Protein AF-A0A961XYX1-F1 (afdb_monomer)

Mean predicted aligned error: 4.68 Å

Nearest PDB structures (foldseek):
  6bsn-assembly1_A-2  TM=7.525E-01  e=4.859E-01  Bradyrhizobium diazoefficiens USDA 110
  6ij9-assembly2_B  TM=5.665E-01  e=2.873E-01  Arabidopsis thaliana
  3qoc-assembly4_D  TM=4.503E-01  e=3.276E-01  Corynebacterium diphtheriae
  6ij7-assembly2_B  TM=4.742E-01  e=1.069E+00  Arabidopsis thaliana
  6lzx-assembly1_A  TM=4.844E-01  e=1.807E+00  Phytolacca americana

pLDDT: mean 93.8, std 6.46, range [55.5, 98.44]

Solvent-accessible surface area (backbone atoms only — not comparable to full-atom values): 7381 Å² total; per-residue (Å²): 61,37,43,27,85,47,55,65,55,35,42,47,43,48,52,36,31,48,73,49,69,41,74,38,46,34,39,11,80,56,26,47,69,54,39,48,92,56,54,94,69,84,56,60,62,47,61,37,69,40,80,84,59,41,76,57,48,42,74,59,91,58,80,40,39,35,40,54,72,57,70,69,62,52,48,45,40,51,57,21,44,69,68,40,87,74,82,86,55,49,74,44,54,63,61,81,59,58,71,81,48,52,85,88,81,90,83,87,80,74,72,45,78,85,78,50,50,65,73,64,62,76,73,109

Secondary structure (DSSP, 8-state):
-EE-SSHHHHHHHHHHHHHTT--EEEEETTHHHHTTTTTTSS-SEEEEES---GGGGGT---S-EE----HHHHHHHHHHHTTSSSS---EE--SS-GGGGS--------TTTTSS-HHHHHT-

Radius of gyration: 20.08 Å; Cα contacts (8 Å, |Δi|>4): 182; chains: 1; bounding box: 48×27×60 Å

Foldseek 3Di:
DEEEADLLLQVLVVVLLQVQVHQDEGEEACQCVSCVVPPPPPGNYDTDHDHDFLLVLLPDDDQEYEYQDDPVRVVSNQVSQVNHPDDRHYYHRDSDDSCVSHDDDDDDDDCCVVPDNVVVVVVD

Structure (mmCIF, N/CA/C/O backbone):
data_AF-A0A961XYX1-F1
#
_entry.id   AF-A0A961XYX1-F1
#
loop_
_atom_site.group_PDB
_atom_site.id
_atom_site.type_symbol
_atom_site.label_atom_id
_atom_site.label_alt_id
_atom_site.label_comp_id
_atom_site.label_asym_id
_atom_site.label_entity_id
_atom_site.label_seq_id
_atom_site.pdbx_PDB_ins_code
_atom_site.Cartn_x
_atom_site.Cartn_y
_atom_site.Cartn_z
_atom_site.occupancy
_atom_site.B_iso_or_equiv
_atom_site.auth_seq_id
_atom_site.auth_comp_id
_atom_site.auth_asym_id
_atom_site.auth_atom_id
_atom_site.pdbx_PDB_model_num
ATOM 1 N N . LEU A 1 1 ? -2.879 -2.999 3.049 1.00 97.44 1 LEU A N 1
ATOM 2 C CA . LEU A 1 1 ? -3.875 -2.617 4.082 1.00 97.44 1 LEU A CA 1
ATOM 3 C C . LEU A 1 1 ? -3.962 -1.102 4.140 1.00 97.44 1 LEU A C 1
ATOM 5 O O . LEU A 1 1 ? -2.929 -0.469 4.298 1.00 97.44 1 LEU A O 1
ATOM 9 N N . VAL A 1 2 ? -5.152 -0.522 4.002 1.00 98.12 2 VAL A N 1
ATOM 10 C CA . VAL A 1 2 ? -5.358 0.929 4.133 1.00 98.12 2 VAL A CA 1
ATOM 11 C C . VAL A 1 2 ? -6.128 1.200 5.422 1.00 98.12 2 VAL A C 1
ATOM 13 O O . VAL A 1 2 ? -7.215 0.656 5.621 1.00 98.12 2 VAL A O 1
ATOM 16 N N . LEU A 1 3 ? -5.549 2.026 6.290 1.00 96.31 3 LEU A N 1
ATOM 17 C CA . LEU A 1 3 ? -6.125 2.482 7.550 1.00 96.31 3 LEU A CA 1
ATOM 18 C C . LEU A 1 3 ? -6.406 3.980 7.413 1.00 96.31 3 LEU A C 1
ATOM 20 O O . LEU A 1 3 ? -5.481 4.781 7.310 1.00 96.31 3 LEU A O 1
ATOM 24 N N . GLY A 1 4 ? -7.678 4.365 7.367 1.00 81.50 4 GLY A N 1
ATOM 25 C CA . GLY A 1 4 ? -8.080 5.765 7.205 1.00 81.50 4 GLY A CA 1
ATOM 26 C C . GLY A 1 4 ? -8.632 6.349 8.498 1.00 81.50 4 GLY A C 1
ATOM 27 O O . GLY A 1 4 ? -9.378 5.677 9.208 1.00 81.50 4 GLY A O 1
ATOM 28 N N . VAL A 1 5 ? -8.302 7.609 8.784 1.00 85.06 5 VAL A N 1
ATOM 29 C CA . VAL A 1 5 ? -8.952 8.380 9.861 1.00 85.06 5 VAL A CA 1
ATOM 30 C C . VAL A 1 5 ? -10.242 9.049 9.399 1.00 85.06 5 VAL A C 1
ATOM 32 O O . VAL A 1 5 ? -11.143 9.278 10.202 1.00 85.06 5 VAL A O 1
ATOM 35 N N . ASP A 1 6 ? -10.350 9.326 8.101 1.00 91.50 6 ASP A N 1
ATOM 36 C CA . ASP A 1 6 ? -11.502 9.962 7.477 1.00 91.50 6 ASP A CA 1
ATOM 37 C C . ASP A 1 6 ? -11.777 9.369 6.084 1.00 91.50 6 ASP A C 1
ATOM 39 O O . ASP A 1 6 ? -10.952 8.665 5.496 1.00 91.50 6 ASP A O 1
ATOM 43 N N . ALA A 1 7 ? -12.961 9.657 5.541 1.00 94.00 7 ALA A N 1
ATOM 44 C CA . ALA A 1 7 ? -13.405 9.099 4.266 1.00 94.00 7 ALA A CA 1
ATOM 45 C C . ALA A 1 7 ? -12.524 9.519 3.076 1.00 94.00 7 ALA A C 1
ATOM 47 O O . ALA A 1 7 ? -12.350 8.736 2.142 1.00 94.00 7 ALA A O 1
ATOM 48 N N . SER A 1 8 ? -11.972 10.736 3.096 1.00 94.50 8 SER A N 1
ATOM 49 C CA . SER A 1 8 ? -11.181 11.266 1.985 1.00 94.50 8 SER A CA 1
ATOM 50 C C . SER A 1 8 ? -9.788 10.642 1.939 1.00 94.50 8 SER A C 1
ATOM 52 O O . SER A 1 8 ? -9.357 10.219 0.865 1.00 94.50 8 SER A O 1
ATOM 54 N N . SER A 1 9 ? -9.125 10.486 3.092 1.00 95.69 9 SER A N 1
ATOM 55 C CA . SER A 1 9 ? -7.821 9.817 3.171 1.00 95.69 9 SER A CA 1
ATOM 56 C C . SER A 1 9 ? -7.906 8.336 2.824 1.00 95.69 9 SER A C 1
ATOM 58 O O . SER A 1 9 ? -7.113 7.846 2.015 1.00 95.69 9 SER A O 1
ATOM 60 N N . LEU A 1 10 ? -8.931 7.650 3.338 1.00 97.38 10 LEU A N 1
ATOM 61 C CA . LEU A 1 10 ? -9.212 6.257 3.003 1.00 97.38 10 LEU A CA 1
ATOM 62 C C . LEU A 1 10 ? -9.416 6.068 1.495 1.00 97.38 10 LEU A C 1
ATOM 64 O O . LEU A 1 10 ? -8.824 5.165 0.900 1.00 97.38 10 LEU A O 1
ATOM 68 N N . LEU A 1 11 ? -10.243 6.915 0.874 1.00 97.56 11 LEU A N 1
ATOM 69 C CA . LEU A 1 11 ? -10.527 6.857 -0.558 1.00 97.56 11 LEU A CA 1
ATOM 70 C C . LEU A 1 11 ? -9.264 7.121 -1.384 1.00 97.56 11 LEU A C 1
ATOM 72 O O . LEU A 1 11 ? -8.962 6.353 -2.297 1.00 97.56 11 LEU A O 1
ATOM 76 N N . ALA A 1 12 ? -8.504 8.164 -1.043 1.00 97.38 12 ALA A N 1
ATOM 77 C CA . ALA A 1 12 ? -7.293 8.547 -1.759 1.00 97.38 12 ALA A CA 1
ATOM 78 C C . ALA A 1 12 ? -6.238 7.431 -1.757 1.00 97.38 12 ALA A C 1
ATOM 80 O O . ALA A 1 12 ? -5.705 7.081 -2.812 1.00 97.38 12 ALA A O 1
ATOM 81 N N . GLN A 1 13 ? -5.947 6.839 -0.598 1.00 98.31 13 GLN A N 1
ATOM 82 C CA . GLN A 1 13 ? -4.963 5.757 -0.489 1.00 98.31 13 GLN A CA 1
ATOM 83 C C . GLN A 1 13 ? -5.471 4.452 -1.125 1.00 98.31 13 GLN A C 1
ATOM 85 O O . GLN A 1 13 ? -4.710 3.761 -1.801 1.00 98.31 13 GLN A O 1
ATOM 90 N N . THR A 1 14 ? -6.772 4.154 -1.010 1.00 98.31 14 THR A N 1
ATOM 91 C CA . THR A 1 14 ? -7.387 2.985 -1.665 1.00 98.31 14 THR A CA 1
ATOM 92 C C . THR A 1 14 ? -7.294 3.072 -3.188 1.00 98.31 14 THR A C 1
ATOM 94 O O . THR A 1 14 ? -6.906 2.097 -3.829 1.00 98.31 14 THR A O 1
ATOM 97 N N . ILE A 1 15 ? -7.605 4.230 -3.781 1.00 97.81 15 ILE A N 1
ATOM 98 C CA . ILE A 1 15 ? -7.531 4.422 -5.237 1.00 97.81 15 ILE A CA 1
ATOM 99 C C . ILE A 1 15 ? -6.097 4.245 -5.737 1.00 97.81 15 ILE A C 1
ATOM 101 O O . ILE A 1 15 ? -5.896 3.578 -6.746 1.00 97.81 15 ILE A O 1
ATOM 105 N N . GLN A 1 16 ? -5.105 4.799 -5.037 1.00 98.19 16 GLN A N 1
ATOM 106 C CA . GLN A 1 16 ? -3.700 4.672 -5.439 1.00 98.19 16 GLN A CA 1
ATOM 107 C C . GLN A 1 16 ? -3.221 3.220 -5.397 1.00 98.19 16 GLN A C 1
ATOM 109 O O . GLN A 1 16 ? -2.622 2.750 -6.362 1.00 98.19 16 GLN A O 1
ATOM 114 N N . ALA A 1 17 ? -3.547 2.493 -4.326 1.00 98.44 17 ALA A N 1
ATOM 115 C CA . ALA A 1 17 ? -3.194 1.084 -4.200 1.00 98.44 17 ALA A CA 1
ATOM 116 C C . ALA A 1 17 ? -3.839 0.230 -5.307 1.00 98.44 17 ALA A C 1
ATOM 118 O O . ALA A 1 17 ? -3.146 -0.563 -5.946 1.00 98.44 17 ALA A O 1
ATOM 119 N N . LEU A 1 18 ? -5.136 0.432 -5.579 1.00 98.25 18 LEU A N 1
ATOM 120 C CA . LEU A 1 18 ? -5.854 -0.271 -6.649 1.00 98.25 18 LEU A CA 1
ATOM 121 C C . LEU A 1 18 ? -5.315 0.090 -8.040 1.00 98.25 18 LEU A C 1
ATOM 123 O O . LEU A 1 18 ? -5.162 -0.792 -8.880 1.00 98.25 18 LEU A O 1
ATOM 127 N N . ALA A 1 19 ? -5.002 1.365 -8.286 1.00 97.56 19 ALA A N 1
ATOM 128 C CA . ALA A 1 19 ? -4.445 1.827 -9.558 1.00 97.56 19 ALA A CA 1
ATOM 129 C C . ALA A 1 19 ? -3.051 1.241 -9.837 1.00 97.56 19 ALA A C 1
ATOM 131 O O . ALA A 1 19 ? -2.712 1.005 -10.992 1.00 97.56 19 ALA A O 1
ATOM 132 N N . ALA A 1 20 ? -2.276 0.959 -8.787 1.00 97.44 20 ALA A N 1
ATOM 133 C CA . ALA A 1 20 ? -1.000 0.252 -8.875 1.00 97.44 20 ALA A CA 1
ATOM 134 C C . ALA A 1 20 ? -1.147 -1.284 -8.992 1.00 97.44 20 ALA A C 1
ATOM 136 O O . ALA A 1 20 ? -0.146 -1.991 -9.063 1.00 97.44 20 ALA A O 1
ATOM 137 N N . GLY A 1 21 ? -2.377 -1.813 -9.039 1.00 97.12 21 GLY A N 1
ATOM 138 C CA . GLY A 1 21 ? -2.653 -3.241 -9.234 1.00 97.12 21 GLY A CA 1
ATOM 139 C C . GLY A 1 21 ? -2.696 -4.077 -7.952 1.00 97.12 21 GLY A C 1
ATOM 140 O O . GLY A 1 21 ? -2.727 -5.304 -8.031 1.00 97.12 21 GLY A O 1
ATOM 141 N N . ASN A 1 22 ? -2.723 -3.448 -6.775 1.00 98.31 22 ASN A N 1
ATOM 142 C CA . ASN A 1 22 ? -2.735 -4.159 -5.497 1.00 98.31 22 ASN A CA 1
ATOM 143 C C . ASN A 1 22 ? -4.145 -4.595 -5.092 1.00 98.31 22 ASN A C 1
ATOM 145 O O . ASN A 1 22 ? -5.125 -3.882 -5.320 1.00 98.31 22 ASN A O 1
ATOM 149 N N . ALA A 1 23 ? -4.239 -5.722 -4.386 1.00 98.38 23 ALA A N 1
ATOM 150 C CA . ALA A 1 23 ? -5.431 -6.050 -3.614 1.00 98.38 23 ALA A CA 1
ATOM 151 C C . ALA A 1 23 ? -5.476 -5.215 -2.326 1.00 98.38 23 ALA A C 1
ATOM 153 O O . ALA A 1 23 ? -4.464 -5.032 -1.645 1.00 98.38 23 ALA A O 1
ATOM 154 N N . VAL A 1 24 ? -6.657 -4.710 -1.972 1.00 98.44 24 VAL A N 1
ATOM 155 C CA . VAL A 1 24 ? -6.827 -3.786 -0.848 1.00 98.44 24 VAL A CA 1
ATOM 156 C C . VAL A 1 24 ? -7.826 -4.327 0.162 1.00 98.44 24 VAL A C 1
ATOM 158 O O . VAL A 1 24 ? -8.979 -4.608 -0.155 1.00 98.44 24 VAL A O 1
ATOM 161 N N . VAL A 1 25 ? -7.391 -4.379 1.418 1.00 97.94 25 VAL A N 1
ATOM 162 C CA . VAL A 1 25 ? -8.280 -4.389 2.582 1.00 97.94 25 VAL A CA 1
ATOM 163 C C . VAL A 1 25 ? -8.257 -2.985 3.172 1.00 97.94 25 VAL A C 1
ATOM 165 O O . VAL A 1 25 ? -7.184 -2.491 3.528 1.00 97.94 25 VAL A O 1
ATOM 168 N N . ALA A 1 26 ? -9.418 -2.342 3.237 1.00 97.81 26 ALA A N 1
ATOM 169 C CA . ALA A 1 26 ? -9.605 -1.003 3.777 1.00 97.81 26 ALA A CA 1
ATOM 170 C C . ALA A 1 26 ? -10.407 -1.081 5.082 1.00 97.81 26 ALA A C 1
ATOM 172 O O . ALA A 1 26 ? -11.551 -1.545 5.083 1.00 97.81 26 ALA A O 1
ATOM 173 N N . VAL A 1 27 ? -9.804 -0.630 6.184 1.00 96.75 27 VAL A N 1
ATOM 174 C CA . VAL A 1 27 ? -10.400 -0.669 7.526 1.00 96.75 27 VAL A CA 1
ATOM 175 C C . VAL A 1 27 ? -10.429 0.742 8.095 1.00 96.75 27 VAL A C 1
ATOM 177 O O . VAL A 1 27 ? -9.386 1.352 8.320 1.00 96.75 27 VAL A O 1
ATOM 180 N N . ALA A 1 28 ? -11.632 1.263 8.308 1.00 96.19 28 ALA A N 1
ATOM 181 C CA . ALA A 1 28 ? -11.858 2.556 8.944 1.00 96.19 28 ALA A CA 1
ATOM 182 C C . ALA A 1 28 ? -13.309 2.658 9.435 1.00 96.19 28 ALA A C 1
ATOM 184 O O . ALA A 1 28 ? -14.193 1.962 8.912 1.00 96.19 28 ALA A O 1
ATOM 185 N N . PRO A 1 29 ? -13.614 3.557 10.382 1.00 95.00 29 PRO A N 1
ATOM 186 C CA . PRO A 1 29 ? -14.990 3.936 10.667 1.00 95.00 29 PRO A CA 1
ATOM 187 C C . PRO A 1 29 ? -15.688 4.432 9.389 1.00 95.00 29 PRO A C 1
ATOM 189 O O . PRO A 1 29 ? -15.244 5.383 8.753 1.00 95.00 29 PRO A O 1
ATOM 192 N N . GLY A 1 30 ? -16.776 3.769 8.983 1.00 94.62 30 GLY A N 1
ATOM 193 C CA . GLY A 1 30 ? -17.538 4.142 7.783 1.00 94.62 30 GLY A CA 1
ATOM 194 C C . GLY A 1 30 ? -16.882 3.785 6.441 1.00 94.62 30 GLY A C 1
ATOM 195 O O . GLY A 1 30 ? -17.339 4.274 5.405 1.00 94.62 30 GLY A O 1
ATOM 196 N N . ALA A 1 31 ? -15.857 2.923 6.424 1.00 96.44 31 ALA A N 1
ATOM 197 C CA . ALA A 1 31 ? -15.153 2.512 5.207 1.00 96.44 31 ALA A CA 1
ATOM 198 C C . ALA A 1 31 ? -16.080 2.030 4.081 1.00 96.44 31 ALA A C 1
ATOM 200 O O . ALA A 1 31 ? -15.870 2.363 2.917 1.00 96.44 31 ALA A O 1
ATOM 201 N N . GLN A 1 32 ? -17.129 1.273 4.413 1.00 95.88 32 GLN A N 1
ATOM 202 C CA . GLN A 1 32 ? -18.062 0.742 3.414 1.00 95.88 32 GLN A CA 1
ATOM 203 C C . GLN A 1 32 ? -18.844 1.842 2.692 1.00 95.88 32 GLN A C 1
ATOM 205 O O . GLN A 1 32 ? -19.066 1.739 1.488 1.00 95.88 32 GLN A O 1
ATOM 210 N N . ALA A 1 33 ? -19.234 2.897 3.413 1.00 96.06 33 ALA A N 1
ATOM 211 C CA . ALA A 1 33 ? -19.916 4.045 2.828 1.00 96.06 33 ALA A CA 1
ATOM 212 C C . ALA A 1 33 ? -18.938 4.902 2.012 1.00 96.06 33 ALA A C 1
ATOM 214 O O . ALA A 1 33 ? -19.226 5.248 0.869 1.00 96.06 33 ALA A O 1
ATOM 215 N N . ALA A 1 34 ? -17.751 5.180 2.561 1.00 96.25 34 ALA A N 1
ATOM 216 C CA . ALA A 1 34 ? -16.718 5.974 1.893 1.00 96.25 34 ALA A CA 1
ATOM 217 C C . ALA A 1 34 ? -16.249 5.353 0.564 1.00 96.25 34 ALA A C 1
ATOM 219 O O . ALA A 1 34 ? -15.959 6.067 -0.393 1.00 96.25 34 ALA A O 1
ATOM 220 N N . LEU A 1 35 ? -16.202 4.019 0.494 1.00 97.12 35 LEU A N 1
ATOM 221 C CA . LEU A 1 35 ? -15.723 3.269 -0.667 1.00 97.12 35 LEU A CA 1
ATOM 222 C C . LEU A 1 35 ? -16.855 2.652 -1.501 1.00 97.12 35 LEU A C 1
ATOM 224 O O . LEU A 1 35 ? -16.585 1.846 -2.391 1.00 97.12 35 LEU A O 1
ATOM 228 N N . GLN A 1 36 ? -18.116 3.028 -1.262 1.00 96.38 36 GLN A N 1
ATOM 229 C CA . GLN A 1 36 ? -19.276 2.462 -1.961 1.00 96.38 36 GLN A CA 1
ATOM 230 C C . GLN A 1 36 ? -19.183 2.614 -3.487 1.00 96.38 36 GLN A C 1
ATOM 232 O O . GLN A 1 36 ? -19.653 1.765 -4.240 1.00 96.38 36 GLN A O 1
ATOM 237 N N . SER A 1 37 ? -18.549 3.686 -3.964 1.00 95.50 37 SER A N 1
ATOM 238 C CA . SER A 1 37 ? -18.336 3.921 -5.394 1.00 95.50 37 SER A CA 1
ATOM 239 C C . SER A 1 37 ? -17.336 2.947 -6.032 1.00 95.50 37 SER A C 1
ATOM 241 O O . SER A 1 37 ? -17.287 2.869 -7.261 1.00 95.50 37 SER A O 1
ATOM 243 N N . LEU A 1 38 ? -16.557 2.209 -5.236 1.00 95.69 38 LEU A N 1
ATOM 244 C CA . LEU A 1 38 ? -15.543 1.250 -5.682 1.00 95.69 38 LEU A CA 1
ATOM 245 C C . LEU A 1 38 ? -15.958 -0.209 -5.425 1.00 95.69 38 LEU A C 1
ATOM 247 O O . LEU A 1 38 ? -15.531 -1.106 -6.153 1.00 95.69 38 LEU A O 1
ATOM 251 N N . THR A 1 39 ? -16.794 -0.472 -4.419 1.00 93.69 39 THR A N 1
ATOM 252 C CA . THR A 1 39 ? -17.242 -1.831 -4.084 1.00 93.69 39 THR A CA 1
ATOM 253 C C . THR A 1 39 ? -18.233 -2.388 -5.116 1.00 93.69 39 THR A C 1
ATOM 255 O O . THR A 1 39 ? -18.952 -1.654 -5.791 1.00 93.69 39 THR A O 1
ATOM 258 N N . GLY A 1 40 ? -18.247 -3.716 -5.289 1.00 89.94 40 GLY A N 1
ATOM 259 C CA . GLY A 1 40 ? -19.168 -4.404 -6.210 1.00 89.94 40 GLY A CA 1
ATOM 260 C C . GLY A 1 40 ? -18.839 -4.275 -7.705 1.00 89.94 40 GLY A C 1
ATOM 261 O O . GLY A 1 40 ? -19.625 -4.720 -8.535 1.00 89.94 40 GLY A O 1
ATOM 262 N N . LYS A 1 41 ? -17.685 -3.696 -8.065 1.00 93.00 41 LYS A N 1
ATOM 263 C CA . LYS A 1 41 ? -17.268 -3.441 -9.460 1.00 93.00 41 LYS A CA 1
ATOM 264 C C . LYS A 1 41 ? -16.182 -4.387 -9.989 1.00 93.00 41 LYS A C 1
ATOM 266 O O . LYS A 1 41 ? -15.515 -4.068 -10.966 1.00 93.00 41 LYS A O 1
ATOM 271 N N . GLY A 1 42 ? -15.957 -5.521 -9.323 1.00 94.56 42 GLY A N 1
ATOM 272 C CA . GLY A 1 42 ? -14.889 -6.467 -9.680 1.00 94.56 42 GLY A CA 1
ATOM 273 C C . GLY A 1 42 ? -13.472 -6.002 -9.320 1.00 94.56 42 GLY A C 1
ATOM 274 O O . GLY A 1 42 ? -12.507 -6.669 -9.678 1.00 94.56 42 GLY A O 1
ATOM 275 N N . LEU A 1 43 ? -13.334 -4.881 -8.603 1.00 96.81 43 LEU A N 1
ATOM 276 C CA . LEU A 1 43 ? -12.056 -4.445 -8.042 1.00 96.81 43 LEU A CA 1
ATOM 277 C C . LEU A 1 43 ? -11.651 -5.365 -6.876 1.00 96.81 43 LEU A C 1
ATOM 279 O O . LEU A 1 43 ? -12.532 -5.773 -6.110 1.00 96.81 43 LEU A O 1
ATOM 283 N N . PRO A 1 44 ? -10.350 -5.659 -6.690 1.00 97.75 44 PRO A N 1
ATOM 284 C CA . PRO A 1 44 ? -9.855 -6.470 -5.578 1.00 97.75 44 PRO A CA 1
ATOM 285 C C . PRO A 1 44 ? -9.857 -5.658 -4.270 1.00 97.75 44 PRO A C 1
ATOM 287 O O . PRO A 1 44 ? -8.811 -5.326 -3.719 1.00 97.75 44 PRO A O 1
ATOM 290 N N . LEU A 1 45 ? -11.051 -5.300 -3.792 1.00 98.31 45 LEU A N 1
ATOM 291 C CA . LEU A 1 45 ? -11.279 -4.439 -2.636 1.00 98.31 45 LEU A CA 1
ATOM 292 C C . LEU A 1 45 ? -12.225 -5.102 -1.628 1.00 98.31 45 LEU A C 1
ATOM 294 O O . LEU A 1 45 ? -13.374 -5.404 -1.947 1.00 98.31 45 LEU A O 1
ATOM 298 N N . ALA A 1 46 ? -11.771 -5.213 -0.382 1.00 97.19 46 ALA A N 1
ATOM 299 C CA . ALA A 1 46 ? -12.603 -5.500 0.780 1.00 97.19 46 ALA A CA 1
ATOM 300 C C . ALA A 1 46 ? -12.657 -4.270 1.701 1.00 97.19 46 ALA A C 1
ATOM 302 O O . ALA A 1 46 ? -11.625 -3.807 2.183 1.00 97.19 46 ALA A O 1
ATOM 303 N N . ALA A 1 47 ? -13.858 -3.746 1.958 1.00 97.00 47 ALA A N 1
ATOM 304 C CA . ALA A 1 47 ? -14.079 -2.609 2.853 1.00 97.00 47 ALA A CA 1
ATOM 305 C C . ALA A 1 47 ? -14.772 -3.061 4.146 1.00 97.00 47 ALA A C 1
ATOM 307 O O . ALA A 1 47 ? -15.841 -3.680 4.109 1.00 97.00 47 ALA A O 1
ATOM 308 N N . MET A 1 48 ? -14.179 -2.732 5.293 1.00 95.31 48 MET A N 1
ATOM 309 C CA . ME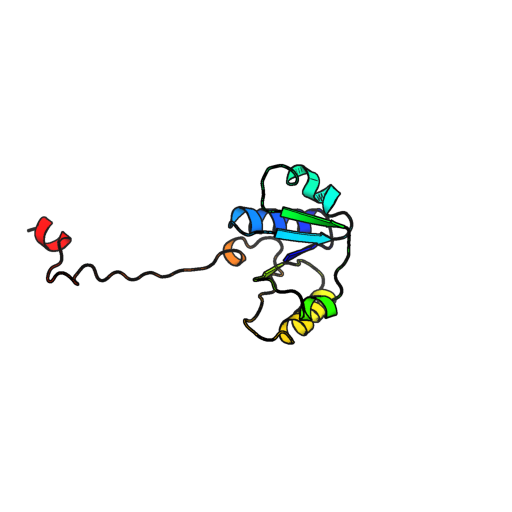T A 1 48 ? -14.649 -3.152 6.613 1.00 95.31 48 MET A CA 1
ATOM 310 C C . MET A 1 48 ? -14.795 -1.943 7.532 1.00 95.31 48 MET A C 1
ATOM 312 O O . MET A 1 48 ? -13.857 -1.171 7.722 1.00 95.31 48 MET A O 1
ATOM 316 N N . ASN A 1 49 ? -15.978 -1.795 8.129 1.00 95.19 49 ASN A N 1
ATOM 317 C CA . ASN A 1 49 ? -16.186 -0.786 9.159 1.00 95.19 49 ASN A CA 1
ATOM 318 C C . ASN A 1 49 ? -15.505 -1.249 10.449 1.00 95.19 49 ASN A C 1
ATOM 320 O O . ASN A 1 49 ? -15.854 -2.300 10.984 1.00 95.19 49 ASN A O 1
ATOM 324 N N . GLY A 1 50 ? -14.558 -0.466 10.949 1.00 92.69 50 GLY A N 1
ATOM 325 C CA . GLY A 1 50 ? -13.859 -0.784 12.188 1.00 92.69 50 GLY A CA 1
ATOM 326 C C . GLY A 1 50 ? -12.604 0.049 12.385 1.00 92.69 50 GLY A C 1
ATOM 327 O O . GLY A 1 50 ? -12.234 0.860 11.540 1.00 92.69 50 GLY A O 1
ATOM 328 N N . THR A 1 51 ? -11.951 -0.169 13.515 1.00 91.19 51 THR A N 1
ATOM 329 C CA . THR A 1 51 ? -10.651 0.414 13.852 1.00 91.19 51 THR A CA 1
ATOM 330 C C . THR A 1 51 ? -9.696 -0.715 14.174 1.00 91.19 51 THR A C 1
ATOM 332 O O . THR A 1 51 ? -10.086 -1.641 14.882 1.00 91.19 51 THR A O 1
ATOM 335 N N . LEU A 1 52 ? -8.463 -0.622 13.688 1.00 91.69 52 LEU A N 1
ATOM 336 C CA . LEU A 1 52 ? -7.429 -1.605 13.977 1.00 91.69 52 LEU A CA 1
ATOM 337 C C . LEU A 1 52 ? -6.514 -1.074 15.084 1.00 91.69 52 LEU A C 1
ATOM 339 O O . LEU A 1 52 ? -5.935 0.012 14.955 1.00 91.69 52 LEU A O 1
ATOM 343 N N . ALA A 1 53 ? -6.387 -1.830 16.170 1.00 93.31 53 ALA A N 1
ATOM 344 C CA . ALA A 1 53 ? -5.427 -1.529 17.218 1.00 93.31 53 ALA A CA 1
ATOM 345 C C . ALA A 1 53 ? -4.003 -1.817 16.724 1.00 93.31 53 ALA A C 1
ATOM 347 O O . ALA A 1 53 ? -3.770 -2.742 15.947 1.00 93.31 53 ALA A O 1
ATOM 348 N N . ALA A 1 54 ? -3.019 -1.057 17.212 1.00 95.12 54 ALA A N 1
ATOM 349 C CA . ALA A 1 54 ? -1.631 -1.231 16.784 1.00 95.12 54 ALA A CA 1
ATOM 350 C C . ALA A 1 54 ? -1.123 -2.666 17.006 1.00 95.12 54 ALA A C 1
ATOM 352 O O . ALA A 1 54 ? -0.483 -3.222 16.126 1.00 95.12 54 ALA A O 1
ATOM 353 N N . SER A 1 55 ? -1.470 -3.305 18.126 1.00 95.25 55 SER A N 1
ATOM 354 C CA . SER A 1 55 ? -1.062 -4.684 18.433 1.00 95.25 55 SER A CA 1
ATOM 355 C C . SER A 1 55 ? -1.591 -5.731 17.448 1.00 95.25 55 SER A C 1
ATOM 357 O O . SER A 1 55 ? -1.000 -6.800 17.321 1.00 95.25 55 SER A O 1
ATOM 359 N N . GLU A 1 56 ? -2.684 -5.455 16.736 1.00 94.50 56 GLU A N 1
ATOM 360 C CA . GLU A 1 56 ? -3.210 -6.372 15.721 1.00 94.50 56 GLU A CA 1
ATOM 361 C C . GLU A 1 56 ? -2.310 -6.397 14.482 1.00 94.50 56 GLU A C 1
ATOM 363 O O . GLU A 1 56 ? -2.146 -7.453 13.870 1.00 94.50 56 GLU A O 1
ATOM 368 N N . LEU A 1 57 ? -1.640 -5.280 14.167 1.00 95.50 57 LEU A N 1
ATOM 369 C CA . LEU A 1 57 ? -0.675 -5.217 13.068 1.00 95.50 57 LEU A CA 1
ATOM 370 C C . LEU A 1 57 ? 0.509 -6.159 13.271 1.00 95.50 57 LEU A C 1
ATOM 372 O O . LEU A 1 57 ? 1.114 -6.541 12.285 1.00 95.50 57 LEU A O 1
ATOM 376 N N . GLU A 1 58 ? 0.825 -6.601 14.490 1.00 95.38 58 GLU A N 1
ATOM 377 C CA . GLU A 1 58 ? 1.912 -7.566 14.729 1.00 95.38 58 GLU A CA 1
ATOM 378 C C . GLU A 1 58 ? 1.653 -8.939 14.078 1.00 95.38 58 GLU A C 1
ATOM 380 O O . GLU A 1 58 ? 2.578 -9.731 13.915 1.00 95.38 58 GLU A O 1
ATOM 385 N N . LYS A 1 59 ? 0.397 -9.241 13.719 1.00 91.69 59 LYS A N 1
ATOM 386 C CA . LYS A 1 59 ? -0.032 -10.557 13.211 1.00 91.69 59 LYS A CA 1
ATOM 387 C C . LYS A 1 59 ? -0.618 -10.510 11.802 1.00 91.69 59 LYS A C 1
ATOM 389 O O . LYS A 1 59 ? -0.935 -11.556 11.238 1.00 91.69 59 LYS A O 1
ATOM 394 N N . VAL A 1 60 ? -0.814 -9.316 11.249 1.00 92.25 60 VAL A N 1
ATOM 395 C CA . VAL A 1 60 ? -1.438 -9.132 9.938 1.00 92.25 60 VAL A CA 1
ATOM 396 C C . VAL A 1 60 ? -0.371 -9.243 8.854 1.00 92.25 60 VAL A C 1
ATOM 398 O O . VAL A 1 60 ? 0.502 -8.385 8.739 1.00 92.25 60 VAL A O 1
ATOM 401 N N . ALA A 1 61 ? -0.468 -10.298 8.046 1.00 93.56 61 ALA A N 1
ATOM 402 C CA . ALA A 1 61 ? 0.390 -10.506 6.887 1.00 93.56 61 ALA A CA 1
ATOM 403 C C . ALA A 1 61 ? -0.107 -9.662 5.706 1.00 93.56 61 ALA A C 1
ATOM 405 O O . ALA A 1 61 ? -1.135 -9.974 5.102 1.00 93.56 61 ALA A O 1
ATOM 406 N N . VAL A 1 62 ? 0.609 -8.579 5.404 1.00 95.88 62 VAL A N 1
ATOM 407 C CA . VAL A 1 62 ? 0.367 -7.689 4.261 1.00 95.88 62 VAL A CA 1
ATOM 408 C C . VAL A 1 62 ? 1.685 -7.129 3.753 1.00 95.88 62 VAL A C 1
ATOM 410 O O . VAL A 1 62 ? 2.611 -6.935 4.534 1.00 95.88 62 VAL A O 1
ATOM 413 N N . ASP A 1 63 ? 1.740 -6.804 2.466 1.00 96.94 63 ASP A N 1
ATOM 414 C CA . ASP A 1 63 ? 2.956 -6.254 1.862 1.00 96.94 63 ASP A CA 1
ATOM 415 C C . ASP A 1 63 ? 3.192 -4.794 2.254 1.00 96.94 63 ASP A C 1
ATOM 417 O O . ASP A 1 63 ? 4.333 -4.363 2.334 1.00 96.94 63 ASP A O 1
ATOM 421 N N . VAL A 1 64 ? 2.118 -4.036 2.513 1.00 97.50 64 VAL A N 1
ATOM 422 C CA . VAL A 1 64 ? 2.148 -2.598 2.826 1.00 97.50 64 VAL A CA 1
ATOM 423 C C . VAL A 1 64 ? 0.987 -2.213 3.748 1.00 97.50 64 VAL A C 1
ATOM 425 O O . VAL A 1 64 ? -0.153 -2.671 3.571 1.00 97.50 64 VAL A O 1
ATOM 428 N N . VAL A 1 65 ? 1.248 -1.293 4.681 1.00 98.12 65 VAL A N 1
ATOM 429 C CA . VAL A 1 65 ? 0.224 -0.536 5.416 1.00 98.12 65 VAL A CA 1
ATOM 430 C C . VAL A 1 65 ? 0.255 0.927 4.972 1.00 98.12 65 VAL A C 1
ATOM 432 O O . VAL A 1 65 ? 1.309 1.550 4.972 1.00 98.12 65 VAL A O 1
ATOM 435 N N . ALA A 1 66 ? -0.893 1.498 4.618 1.00 98.12 66 ALA A N 1
ATOM 436 C CA . ALA A 1 66 ? -1.036 2.920 4.313 1.00 98.12 66 ALA A CA 1
ATOM 437 C C . ALA A 1 66 ? -1.938 3.586 5.352 1.00 98.12 66 ALA A C 1
ATOM 439 O O . ALA A 1 66 ? -3.030 3.087 5.621 1.00 98.12 66 ALA A O 1
ATOM 440 N N . CYS A 1 67 ? -1.468 4.676 5.956 1.00 97.44 67 CYS A N 1
ATOM 441 C CA . CYS A 1 67 ? -2.235 5.448 6.924 1.00 97.44 67 CYS A CA 1
ATOM 442 C C . CYS A 1 67 ? -1.726 6.889 6.988 1.00 97.44 67 CYS A C 1
ATOM 444 O O . CYS A 1 67 ? -0.620 7.134 7.462 1.00 97.44 67 CYS A O 1
ATOM 446 N N . ALA A 1 68 ? -2.530 7.847 6.530 1.00 96.12 68 ALA A N 1
ATOM 447 C CA . ALA A 1 68 ? -2.252 9.270 6.712 1.00 96.12 68 ALA A CA 1
ATOM 448 C C . ALA A 1 68 ? -2.948 9.764 7.992 1.00 96.12 68 ALA A C 1
ATOM 450 O O . ALA A 1 68 ? -4.139 10.066 7.977 1.00 96.12 68 ALA A O 1
ATOM 451 N N . THR A 1 69 ? -2.222 9.789 9.112 1.00 95.31 69 THR A N 1
ATOM 452 C CA . THR A 1 69 ? -2.756 10.133 10.443 1.00 95.31 69 THR A CA 1
ATOM 453 C C . THR A 1 69 ? -1.727 10.892 11.294 1.00 95.31 69 THR A C 1
ATOM 455 O O . THR A 1 69 ? -0.639 11.224 10.824 1.00 95.31 69 THR A O 1
ATOM 458 N N . ASP A 1 70 ? -2.070 11.1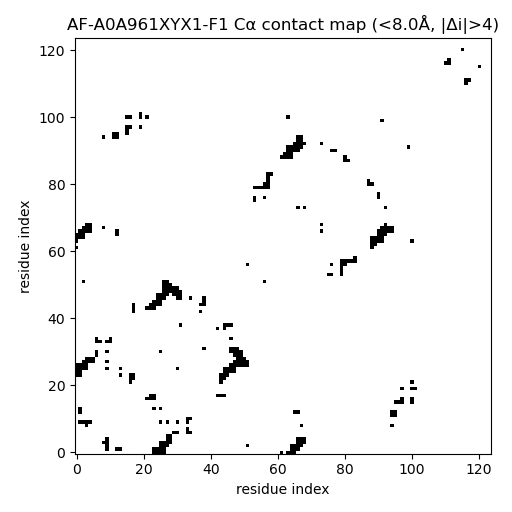83 12.547 1.00 95.25 70 ASP A N 1
ATOM 459 C CA . ASP A 1 70 ? -1.218 11.852 13.520 1.00 95.25 70 ASP A CA 1
ATOM 460 C C . ASP A 1 70 ? 0.035 11.038 13.902 1.00 95.25 70 ASP A C 1
ATOM 462 O O . ASP A 1 70 ? 0.103 9.810 13.794 1.00 95.25 70 ASP A O 1
ATOM 466 N N . GLU A 1 71 ? 1.047 11.742 14.406 1.00 96.31 71 GLU A N 1
ATOM 467 C CA . GLU A 1 71 ? 2.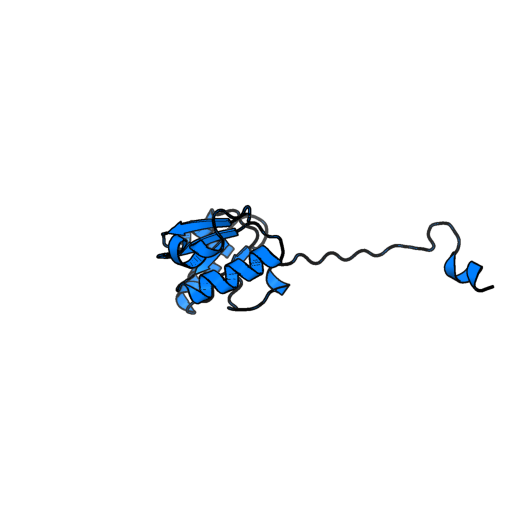345 11.163 14.748 1.00 96.31 71 GLU A CA 1
ATOM 468 C C . GLU A 1 71 ? 2.268 10.069 15.827 1.00 96.31 71 GLU A C 1
ATOM 470 O O . GLU A 1 71 ? 3.038 9.106 15.773 1.00 96.31 71 GLU A O 1
ATOM 475 N N . ALA A 1 72 ? 1.359 10.184 16.801 1.00 95.81 72 ALA A N 1
ATOM 476 C CA . ALA A 1 72 ? 1.247 9.211 17.882 1.00 95.81 72 ALA A CA 1
ATOM 477 C C . ALA A 1 72 ? 0.690 7.881 17.358 1.00 95.81 72 ALA A C 1
ATOM 479 O O . ALA A 1 72 ? 1.273 6.823 17.624 1.00 95.81 72 ALA A O 1
ATOM 480 N N . SER A 1 73 ? -0.362 7.941 16.539 1.00 94.56 73 SER A N 1
ATOM 481 C CA . SER A 1 73 ? -0.911 6.780 15.837 1.00 94.56 73 SER A CA 1
ATOM 482 C C . SER A 1 73 ? 0.142 6.135 14.928 1.00 94.56 73 SER A C 1
ATOM 484 O O . SER A 1 73 ? 0.416 4.938 15.053 1.00 94.56 73 SER A O 1
ATOM 486 N N . LEU A 1 74 ? 0.836 6.929 14.103 1.00 96.56 74 LEU A N 1
ATOM 487 C CA . LEU A 1 74 ? 1.910 6.435 13.235 1.00 96.56 74 LEU A CA 1
ATOM 488 C C . LEU A 1 74 ? 3.052 5.776 14.016 1.00 96.56 74 LEU A C 1
ATOM 490 O O . LEU A 1 74 ? 3.573 4.740 13.600 1.00 96.56 74 LEU A O 1
ATOM 494 N N . ARG A 1 75 ? 3.458 6.349 15.154 1.00 97.69 75 ARG A N 1
ATOM 495 C CA . ARG A 1 75 ? 4.485 5.763 16.027 1.00 97.69 75 ARG A CA 1
ATOM 496 C C . ARG A 1 75 ? 4.050 4.396 16.545 1.00 97.69 75 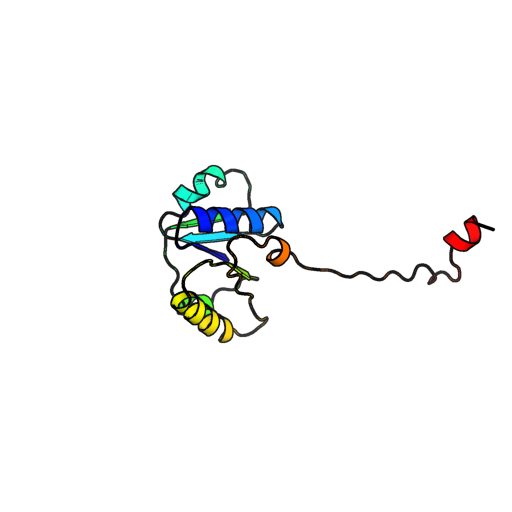ARG A C 1
ATOM 498 O O . ARG A 1 75 ? 4.852 3.464 16.503 1.00 97.69 75 ARG A O 1
ATOM 505 N N . SER A 1 76 ? 2.802 4.271 16.994 1.00 97.25 76 SER A N 1
ATOM 506 C CA . SER A 1 76 ? 2.264 3.003 17.492 1.00 97.25 76 SER A CA 1
ATOM 507 C C . SER A 1 76 ? 2.257 1.917 16.408 1.00 97.25 76 SER A C 1
ATOM 509 O O . SER A 1 76 ? 2.705 0.797 16.654 1.00 97.25 76 SER A O 1
ATOM 511 N N . TYR A 1 77 ? 1.867 2.267 15.177 1.00 97.06 77 TYR A N 1
ATOM 512 C CA . TYR A 1 77 ? 1.876 1.348 14.040 1.00 97.06 77 TYR A CA 1
ATOM 513 C C . TYR A 1 77 ? 3.293 0.939 13.633 1.00 97.06 77 TYR A C 1
ATOM 515 O O . TYR A 1 77 ? 3.539 -0.248 13.438 1.00 97.06 77 TYR A O 1
ATOM 523 N N . ARG A 1 78 ? 4.258 1.870 13.593 1.00 97.19 78 ARG A N 1
ATOM 524 C CA . ARG A 1 78 ? 5.669 1.531 13.321 1.00 97.19 78 ARG A CA 1
ATOM 525 C C . ARG A 1 78 ? 6.234 0.549 14.345 1.00 97.19 78 ARG A C 1
ATOM 527 O O . ARG A 1 78 ? 6.903 -0.407 13.967 1.00 97.19 78 ARG A O 1
ATOM 534 N N . GLN A 1 79 ? 5.959 0.769 15.632 1.00 97.69 79 GLN A N 1
ATOM 535 C CA . GLN A 1 79 ? 6.423 -0.124 16.696 1.00 97.69 79 GLN A CA 1
ATOM 536 C C . GLN A 1 79 ? 5.825 -1.527 16.559 1.00 97.69 79 GLN A C 1
ATOM 538 O O . GLN A 1 79 ? 6.555 -2.506 16.691 1.00 97.69 79 GLN A O 1
ATOM 543 N N . ALA A 1 80 ? 4.534 -1.635 16.250 1.00 97.38 80 ALA A N 1
ATOM 544 C CA . ALA A 1 80 ? 3.893 -2.927 16.035 1.00 97.38 80 ALA A CA 1
ATOM 545 C C . ALA A 1 80 ? 4.448 -3.654 14.801 1.00 97.38 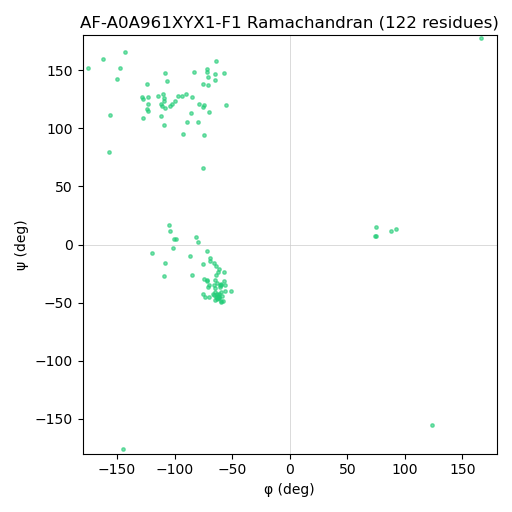80 ALA A C 1
ATOM 547 O O . ALA A 1 80 ? 4.845 -4.812 14.894 1.00 97.38 80 ALA A O 1
ATOM 548 N N . LEU A 1 81 ? 4.564 -2.963 13.663 1.00 97.38 81 LEU A N 1
ATOM 549 C CA . LEU A 1 81 ? 5.120 -3.545 12.439 1.00 97.38 81 LEU A CA 1
ATOM 550 C C . LEU A 1 81 ? 6.573 -4.010 12.632 1.00 97.38 81 LEU A C 1
ATOM 552 O O . LEU A 1 81 ? 6.941 -5.071 12.143 1.00 97.38 81 LEU A O 1
ATOM 556 N N . SER A 1 82 ? 7.381 -3.288 13.420 1.00 96.44 82 SER A N 1
ATOM 557 C CA . SER A 1 82 ? 8.766 -3.693 13.722 1.00 96.44 82 SER A CA 1
ATOM 558 C C . SER A 1 82 ? 8.900 -4.976 14.551 1.00 96.44 82 SER A C 1
ATOM 560 O O . SER A 1 82 ? 9.989 -5.538 14.625 1.00 96.44 82 SER A O 1
ATOM 562 N N . ARG A 1 83 ? 7.817 -5.434 15.195 1.00 96.12 83 ARG A N 1
ATOM 563 C CA . ARG A 1 83 ? 7.795 -6.688 15.966 1.00 96.12 83 ARG A 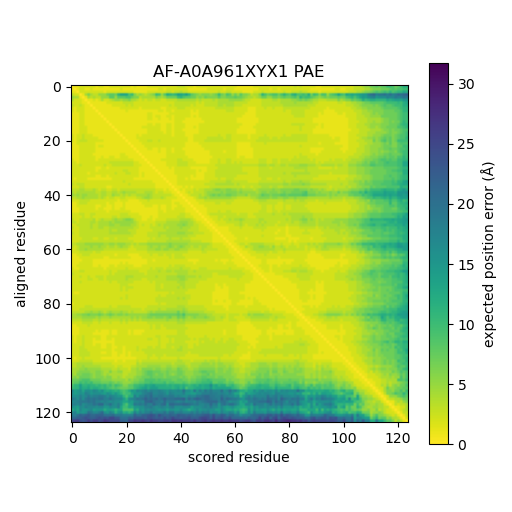CA 1
ATOM 564 C C . ARG A 1 83 ? 7.468 -7.901 15.103 1.00 96.12 83 ARG A C 1
ATOM 566 O O . ARG A 1 83 ? 7.581 -9.023 15.592 1.00 96.12 83 ARG A O 1
ATOM 573 N N . GLN A 1 84 ? 7.054 -7.695 13.852 1.00 95.12 84 GLN A N 1
ATOM 574 C CA . GLN A 1 84 ? 6.796 -8.798 12.943 1.00 95.12 84 GLN A CA 1
ATOM 575 C C . GLN A 1 84 ? 8.081 -9.565 12.630 1.00 95.12 84 GLN A C 1
ATOM 577 O O . GLN A 1 84 ? 9.173 -9.008 12.517 1.00 95.12 84 GLN A O 1
ATOM 582 N N . THR A 1 85 ? 7.926 -10.868 12.433 1.00 91.44 85 THR A N 1
ATOM 583 C CA . THR A 1 85 ? 8.967 -11.716 11.860 1.00 91.44 85 THR A CA 1
ATOM 584 C C . THR A 1 85 ? 8.802 -11.754 10.344 1.00 91.44 85 THR A C 1
ATOM 586 O O . THR A 1 85 ? 7.715 -12.081 9.872 1.00 91.44 85 THR A O 1
ATOM 589 N N . GLY A 1 86 ? 9.868 -11.501 9.585 1.00 91.69 86 GLY A N 1
ATOM 590 C CA . GLY A 1 86 ? 9.846 -11.567 8.120 1.00 91.69 86 GLY A CA 1
ATOM 591 C C . GLY A 1 86 ? 10.286 -10.258 7.459 1.00 91.69 86 GLY A C 1
ATOM 592 O O . GLY A 1 86 ? 11.060 -9.510 8.062 1.00 91.69 86 GLY A O 1
ATOM 593 N N . PRO A 1 87 ? 9.847 -9.999 6.212 1.00 93.69 87 PRO A N 1
ATOM 594 C CA . PRO A 1 87 ? 10.125 -8.746 5.519 1.00 93.69 87 PRO A CA 1
ATOM 595 C C . PRO A 1 87 ? 9.637 -7.529 6.309 1.00 93.69 87 PRO A C 1
ATOM 597 O O . PRO A 1 87 ? 8.613 -7.577 6.988 1.00 93.69 87 PRO A O 1
ATOM 600 N N . ILE A 1 88 ? 10.356 -6.415 6.180 1.00 95.19 88 ILE A N 1
ATOM 601 C CA . ILE A 1 88 ? 9.924 -5.142 6.755 1.00 95.19 88 ILE A CA 1
ATOM 602 C C . ILE A 1 88 ? 8.711 -4.655 5.965 1.00 95.19 88 ILE A C 1
ATOM 604 O O . ILE A 1 88 ? 8.839 -4.301 4.795 1.00 95.19 88 ILE A O 1
ATOM 608 N N . VAL A 1 89 ? 7.554 -4.609 6.620 1.00 97.00 89 VAL A N 1
ATOM 609 C CA . VAL A 1 89 ? 6.322 -4.069 6.040 1.00 97.00 89 VAL A CA 1
ATOM 610 C C . VAL A 1 89 ? 6.400 -2.535 6.021 1.00 97.00 89 VAL A C 1
ATOM 612 O O . VAL A 1 89 ? 6.490 -1.921 7.091 1.00 97.00 89 VAL A O 1
ATOM 615 N N . PRO A 1 90 ? 6.360 -1.878 4.847 1.00 96.94 90 PRO A N 1
ATOM 616 C CA . PRO A 1 90 ? 6.353 -0.425 4.750 1.00 96.94 90 PRO A CA 1
ATOM 617 C C . PRO A 1 90 ? 5.083 0.180 5.356 1.00 96.94 90 PRO A C 1
ATOM 619 O O . PRO A 1 90 ? 3.977 -0.335 5.173 1.00 96.94 90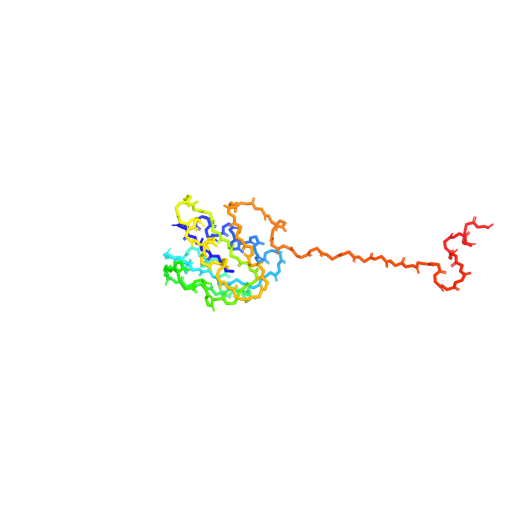 PRO A O 1
ATOM 622 N N . LEU A 1 91 ? 5.252 1.320 6.030 1.00 97.81 91 LEU A N 1
ATOM 623 C CA . LEU A 1 91 ? 4.161 2.188 6.467 1.00 97.81 91 LEU A CA 1
ATOM 624 C C . LEU A 1 91 ? 4.169 3.469 5.625 1.00 97.81 91 LEU A C 1
ATOM 626 O O . LEU A 1 91 ? 4.988 4.355 5.871 1.00 97.81 91 LEU A O 1
ATOM 630 N N . ILE A 1 92 ? 3.259 3.567 4.656 1.00 98.00 92 ILE A N 1
ATOM 631 C CA . ILE A 1 92 ? 3.062 4.762 3.825 1.00 98.00 92 ILE A CA 1
ATOM 632 C C . ILE A 1 92 ? 2.264 5.780 4.634 1.00 98.00 92 ILE A C 1
ATOM 634 O O . ILE A 1 92 ? 1.142 5.498 5.063 1.00 98.00 92 ILE A O 1
ATOM 638 N N . THR A 1 93 ? 2.840 6.960 4.843 1.00 97.25 93 THR A N 1
ATOM 639 C CA . THR A 1 93 ? 2.242 8.004 5.697 1.00 97.25 93 THR A CA 1
ATOM 640 C C . THR A 1 93 ? 1.710 9.191 4.911 1.00 97.25 93 THR A C 1
ATOM 642 O O . THR A 1 93 ? 0.907 9.980 5.402 1.00 97.25 93 THR A O 1
ATOM 645 N N . GLU A 1 94 ? 2.131 9.289 3.660 1.00 97.06 94 GLU A N 1
ATOM 646 C CA . GLU A 1 94 ? 1.714 10.273 2.693 1.00 97.06 94 GLU A CA 1
ATOM 647 C C . GLU A 1 94 ? 0.272 9.997 2.265 1.00 97.06 94 GLU A C 1
ATOM 649 O O . GLU A 1 94 ? -0.130 8.862 1.984 1.00 97.06 94 GLU A O 1
ATOM 654 N N . LEU A 1 95 ? -0.516 11.067 2.167 1.00 96.75 95 LEU A N 1
ATOM 655 C CA . LEU A 1 95 ? -1.862 10.982 1.615 1.00 96.75 95 LEU A CA 1
ATOM 656 C C . LEU A 1 95 ? -1.816 10.560 0.138 1.00 96.75 95 LEU A C 1
ATOM 658 O O . LEU A 1 95 ? -2.571 9.683 -0.280 1.00 96.75 95 LEU A O 1
ATOM 662 N N . ILE A 1 96 ? -0.909 11.169 -0.636 1.00 97.31 96 ILE A N 1
ATOM 663 C CA . ILE A 1 96 ? -0.728 10.929 -2.071 1.00 97.31 96 ILE A CA 1
ATOM 664 C C . ILE A 1 96 ? 0.739 10.605 -2.355 1.00 97.31 96 ILE A C 1
ATOM 666 O O . ILE A 1 96 ? 1.589 11.491 -2.302 1.00 97.31 96 ILE A O 1
ATOM 670 N N . TYR A 1 97 ? 1.023 9.344 -2.678 1.00 97.56 97 TYR A N 1
ATOM 671 C CA . TYR A 1 97 ? 2.315 8.889 -3.181 1.00 97.56 97 TYR A CA 1
ATOM 672 C C . TYR A 1 97 ? 2.167 7.568 -3.970 1.00 97.56 97 TYR A C 1
ATOM 674 O O . TYR A 1 97 ? 2.436 6.490 -3.439 1.00 97.56 97 TYR A O 1
ATOM 682 N N . PRO A 1 98 ? 1.731 7.615 -5.245 1.00 96.25 98 PRO A N 1
ATOM 683 C CA . PRO A 1 98 ? 1.403 6.408 -6.009 1.00 96.25 98 PRO A CA 1
ATOM 684 C C . PRO A 1 98 ? 2.571 5.426 -6.175 1.00 96.25 98 PRO A C 1
ATOM 686 O O . PRO A 1 98 ? 2.356 4.219 -6.159 1.00 96.25 98 PRO A O 1
ATOM 689 N N . ALA A 1 99 ? 3.805 5.929 -6.290 1.00 96.75 99 ALA A N 1
ATOM 690 C CA . ALA A 1 99 ? 4.984 5.087 -6.493 1.00 96.75 99 ALA A CA 1
ATOM 691 C C . ALA A 1 99 ? 5.266 4.145 -5.308 1.00 96.75 99 ALA A C 1
ATOM 693 O O . ALA A 1 99 ? 5.813 3.069 -5.517 1.00 96.75 99 ALA A O 1
ATOM 694 N N . ALA A 1 100 ? 4.837 4.494 -4.089 1.00 97.31 100 ALA A N 1
ATOM 695 C CA . ALA A 1 100 ? 5.013 3.636 -2.915 1.00 97.31 100 ALA A CA 1
ATOM 696 C C . ALA A 1 100 ? 4.165 2.352 -2.944 1.00 97.31 100 ALA A C 1
ATOM 698 O O . ALA A 1 100 ? 4.381 1.463 -2.125 1.00 97.31 100 ALA A O 1
ATOM 699 N N . TYR A 1 101 ? 3.211 2.248 -3.873 1.00 97.88 101 TYR A N 1
ATOM 700 C CA . TYR A 1 101 ? 2.372 1.064 -4.061 1.00 97.88 101 TYR A CA 1
ATOM 701 C C . TYR A 1 101 ? 2.863 0.156 -5.201 1.00 97.88 101 TYR A C 1
ATOM 703 O O . TYR A 1 101 ? 2.180 -0.809 -5.537 1.00 97.88 101 TYR A O 1
ATOM 711 N N . CYS A 1 102 ? 4.007 0.462 -5.819 1.00 96.94 102 CYS A N 1
ATOM 712 C CA . CYS A 1 102 ? 4.572 -0.304 -6.928 1.00 96.94 102 CYS A CA 1
ATOM 713 C C . CYS A 1 102 ? 5.817 -1.085 -6.487 1.00 96.94 102 CYS A C 1
ATOM 715 O O . CYS A 1 102 ? 6.608 -0.605 -5.678 1.00 96.94 102 CYS A O 1
ATOM 717 N N . HIS A 1 103 ? 6.036 -2.256 -7.091 1.00 93.88 103 HIS A N 1
ATOM 718 C CA . HIS A 1 103 ? 7.314 -2.961 -7.006 1.00 93.88 103 HIS A CA 1
ATOM 719 C C . HIS A 1 103 ? 8.205 -2.603 -8.193 1.00 93.88 103 HIS A C 1
ATOM 721 O O . HIS A 1 103 ? 7.808 -2.736 -9.351 1.00 93.88 103 HIS A O 1
ATOM 727 N N . GLU A 1 104 ? 9.432 -2.183 -7.907 1.00 94.31 104 GLU A N 1
ATOM 728 C CA . GLU A 1 104 ? 10.436 -1.904 -8.928 1.00 94.31 104 GLU A CA 1
ATOM 729 C C . GLU A 1 104 ? 11.166 -3.194 -9.319 1.00 94.31 104 GLU A C 1
ATOM 731 O O . GLU A 1 104 ? 11.685 -3.917 -8.470 1.00 94.31 104 GLU A O 1
ATOM 736 N N . HIS A 1 105 ? 11.208 -3.491 -10.619 1.00 93.00 105 HIS A N 1
ATOM 737 C CA . HIS A 1 105 ? 11.930 -4.635 -11.173 1.00 93.00 105 HIS A CA 1
ATOM 738 C C . HIS A 1 105 ? 12.924 -4.141 -12.227 1.00 93.00 105 HIS A C 1
ATOM 740 O O . HIS A 1 105 ? 12.526 -3.606 -13.261 1.00 93.00 105 HIS A O 1
ATOM 746 N N . ALA A 1 106 ? 14.219 -4.343 -11.983 1.00 94.94 106 ALA A N 1
ATOM 747 C CA . ALA A 1 106 ? 15.271 -4.036 -12.946 1.00 94.94 106 ALA A CA 1
ATOM 748 C C . ALA A 1 106 ? 15.674 -5.303 -13.710 1.00 94.94 106 ALA A C 1
ATOM 750 O O . ALA A 1 106 ? 16.007 -6.323 -13.107 1.00 94.94 106 ALA A O 1
ATOM 751 N N . VAL A 1 107 ? 15.669 -5.232 -15.042 1.00 95.25 107 VAL A N 1
ATOM 752 C CA . VAL A 1 107 ? 16.090 -6.331 -15.920 1.00 95.25 107 VAL A CA 1
ATOM 753 C C . VAL A 1 107 ? 17.215 -5.827 -16.815 1.00 95.25 107 VAL A C 1
ATOM 755 O O . VAL A 1 107 ? 17.034 -4.870 -17.563 1.00 95.25 107 VAL A O 1
ATOM 758 N N . CYS A 1 108 ? 18.378 -6.475 -16.743 1.00 94.62 108 CYS A N 1
ATOM 759 C CA . CYS A 1 108 ? 19.500 -6.226 -17.642 1.00 94.62 108 CYS A CA 1
ATOM 760 C C . CYS A 1 108 ? 19.637 -7.416 -18.591 1.00 94.62 108 CYS A C 1
ATOM 762 O O . CYS A 1 108 ? 19.863 -8.541 -18.145 1.00 94.62 108 CYS A O 1
ATOM 764 N N . VAL A 1 109 ? 19.463 -7.172 -19.889 1.00 92.44 109 VAL A N 1
ATOM 765 C CA . VAL A 1 109 ? 19.570 -8.203 -20.925 1.00 92.44 109 VAL A CA 1
ATOM 766 C C . VAL A 1 109 ? 20.899 -8.036 -21.648 1.00 92.44 109 VAL A C 1
ATOM 768 O O . VAL A 1 109 ? 21.136 -7.005 -22.279 1.00 92.44 109 VAL A O 1
ATOM 771 N N . ASP A 1 110 ? 21.745 -9.065 -21.598 1.00 91.56 110 ASP A N 1
ATOM 772 C CA . ASP A 1 110 ? 22.940 -9.127 -22.436 1.00 91.56 110 ASP A CA 1
ATOM 773 C C . ASP A 1 110 ? 22.547 -9.445 -23.884 1.00 91.56 110 ASP A C 1
ATOM 775 O O . ASP A 1 110 ? 22.386 -10.596 -24.289 1.00 91.56 110 ASP A O 1
ATOM 779 N N . THR A 1 111 ? 22.390 -8.390 -24.680 1.00 88.38 111 THR A N 1
ATOM 780 C CA . THR A 1 111 ? 22.065 -8.495 -26.110 1.00 88.38 111 THR A CA 1
ATOM 781 C C . THR A 1 111 ? 23.231 -9.009 -26.961 1.00 88.38 111 THR A C 1
ATOM 783 O O . THR A 1 111 ? 23.044 -9.263 -28.149 1.00 88.38 111 THR A O 1
ATOM 786 N N . THR A 1 112 ? 24.419 -9.197 -26.376 1.00 84.50 112 THR A N 1
ATOM 787 C CA . THR A 1 112 ? 25.617 -9.716 -27.055 1.00 84.50 112 THR A CA 1
ATOM 788 C C . THR A 1 112 ? 25.897 -11.189 -26.761 1.00 84.50 112 THR A C 1
ATOM 790 O O . THR A 1 112 ? 26.789 -11.772 -27.378 1.00 84.50 112 THR A O 1
ATOM 793 N N . ALA A 1 113 ? 25.091 -11.825 -25.903 1.00 87.81 113 ALA A N 1
ATOM 794 C CA . ALA A 1 113 ? 25.277 -13.208 -25.462 1.00 87.81 113 ALA A CA 1
ATOM 795 C C . ALA A 1 113 ? 25.311 -14.244 -26.608 1.00 87.81 113 ALA A C 1
ATOM 797 O O . ALA A 1 113 ? 25.907 -15.308 -26.459 1.00 87.81 113 ALA A O 1
ATOM 798 N N . ALA A 1 114 ? 24.715 -13.941 -27.768 1.00 83.00 114 ALA A N 1
ATOM 799 C CA . ALA A 1 114 ? 24.746 -14.799 -28.958 1.00 83.00 114 ALA A CA 1
ATOM 800 C C . ALA A 1 114 ? 26.036 -14.671 -29.804 1.00 83.00 114 ALA A C 1
ATOM 802 O O . ALA A 1 114 ? 26.120 -15.256 -30.882 1.00 83.00 114 ALA A O 1
ATOM 803 N N . GLY A 1 115 ? 27.041 -13.918 -29.339 1.00 81.38 115 GLY A N 1
ATOM 804 C CA . GLY A 1 115 ? 28.349 -13.796 -29.997 1.00 81.38 115 GLY A CA 1
ATOM 805 C C . GLY A 1 115 ? 28.477 -12.635 -30.989 1.00 81.38 115 GLY A C 1
ATOM 806 O O . GLY A 1 115 ? 29.441 -12.580 -31.748 1.00 81.38 115 GLY A O 1
ATOM 807 N N . GLY A 1 116 ? 27.533 -11.693 -30.990 1.00 80.69 116 GLY A N 1
ATOM 808 C CA . GLY A 1 116 ? 27.581 -10.490 -31.817 1.00 80.69 116 GLY A CA 1
ATOM 809 C C . GLY A 1 116 ? 26.412 -9.559 -31.514 1.00 80.69 116 GLY A C 1
ATOM 810 O O . GLY A 1 116 ? 25.348 -10.005 -31.092 1.00 80.69 116 GLY A O 1
ATOM 811 N N . ASN A 1 117 ? 26.597 -8.255 -31.716 1.00 82.62 117 ASN A N 1
ATOM 812 C CA . ASN A 1 117 ? 25.512 -7.290 -31.573 1.00 82.62 117 ASN A CA 1
ATOM 813 C C . ASN A 1 117 ? 24.792 -7.152 -32.920 1.00 82.62 117 ASN A C 1
ATOM 815 O O . ASN A 1 117 ? 25.311 -6.527 -33.846 1.00 82.62 117 ASN A O 1
ATOM 819 N N . ALA A 1 118 ? 23.598 -7.740 -33.024 1.00 79.50 118 ALA A N 1
ATOM 820 C CA . ALA A 1 118 ? 22.790 -7.694 -34.241 1.00 79.50 118 ALA A CA 1
ATOM 821 C C . ALA A 1 118 ? 22.504 -6.255 -34.708 1.00 79.50 118 ALA A C 1
ATOM 823 O O . ALA A 1 118 ? 22.520 -5.992 -35.908 1.00 79.50 118 ALA A O 1
ATOM 824 N N . SER A 1 119 ? 22.323 -5.311 -33.778 1.00 80.62 119 SER A N 1
ATOM 825 C CA . SER A 1 119 ? 22.127 -3.897 -34.114 1.00 80.62 119 SER A CA 1
ATOM 826 C C . SER A 1 119 ? 23.370 -3.276 -34.749 1.00 80.62 119 SER A C 1
ATOM 828 O O . SER A 1 119 ? 23.226 -2.466 -35.655 1.00 80.62 119 SER A O 1
ATOM 830 N N . LEU A 1 120 ? 24.579 -3.677 -34.329 1.00 76.75 120 LEU A N 1
ATOM 831 C CA . LEU A 1 120 ? 25.822 -3.220 -34.967 1.00 76.75 120 LEU A CA 1
ATOM 832 C C . LEU A 1 120 ? 26.006 -3.822 -36.368 1.00 76.75 120 LEU A C 1
ATOM 834 O O . LEU A 1 120 ? 26.515 -3.142 -37.254 1.00 76.75 120 LEU A O 1
ATOM 838 N N . LEU A 1 121 ? 25.574 -5.070 -36.583 1.00 72.00 121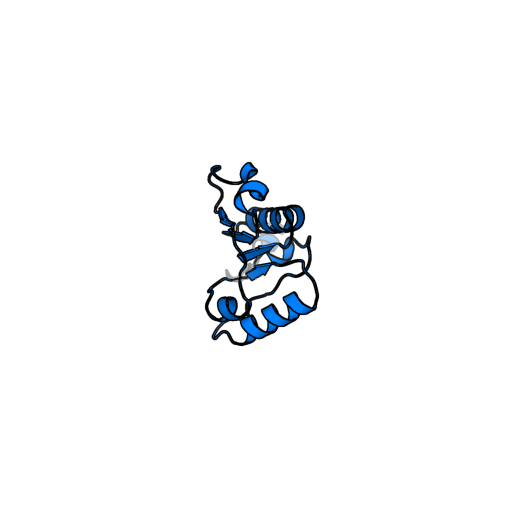 LEU A N 1
ATOM 839 C CA . LEU A 1 121 ? 25.653 -5.744 -37.887 1.00 72.00 121 LEU A CA 1
ATOM 840 C C . LEU A 1 121 ? 24.656 -5.187 -38.913 1.00 72.00 121 LEU A C 1
ATOM 842 O O . LEU A 1 121 ? 24.956 -5.186 -40.099 1.00 72.00 121 LEU A O 1
ATOM 846 N N . ALA A 1 122 ? 23.488 -4.710 -38.476 1.00 76.56 122 ALA A N 1
ATOM 847 C CA . ALA A 1 122 ? 22.478 -4.127 -39.364 1.00 76.56 122 ALA A CA 1
ATOM 848 C C . ALA A 1 122 ? 22.829 -2.710 -39.860 1.00 76.56 122 ALA A C 1
ATOM 850 O O . ALA A 1 122 ? 22.220 -2.224 -40.809 1.00 76.56 122 ALA A O 1
ATOM 851 N N . THR A 1 123 ? 23.777 -2.038 -39.203 1.00 73.75 123 THR A N 1
ATOM 852 C CA . THR A 1 123 ? 24.255 -0.691 -39.562 1.00 73.75 123 THR A CA 1
ATOM 853 C C . THR A 1 123 ? 25.583 -0.686 -40.327 1.00 73.75 123 THR A C 1
ATOM 855 O O . THR A 1 123 ? 26.129 0.391 -40.565 1.00 73.75 123 THR A O 1
ATOM 858 N N . ALA A 1 124 ? 26.115 -1.864 -40.667 1.00 55.50 124 ALA A N 1
A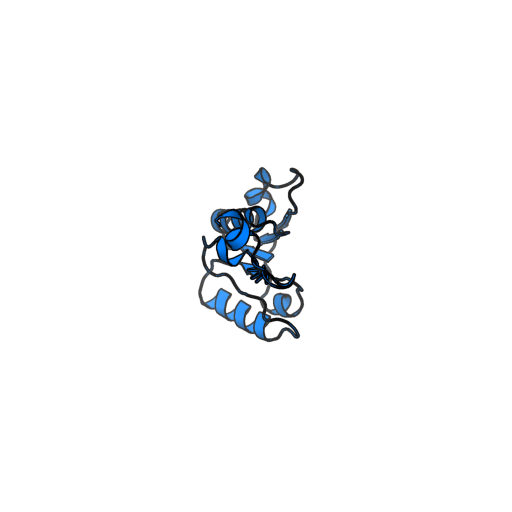TOM 859 C CA . ALA A 1 124 ? 27.290 -2.044 -41.522 1.00 55.50 124 ALA A CA 1
ATOM 860 C C . ALA A 1 124 ? 26.876 -2.188 -42.994 1.00 55.50 124 ALA A C 1
ATOM 862 O O . ALA A 1 124 ? 27.630 -1.683 -43.855 1.00 55.50 124 ALA A O 1
#

Sequence (124 aa):
LVLGVDASSLLAQTIQALAAGNAVVAVAPGAQAALQSLTGKGLPLAAMNGTLAASELEKVAVDVVACATDEASLRSYRQALSRQTGPIVPLITELIYPAAYCHEHAVCVDTTAAGGNASLLATA